Protein AF-A8IPA7-F1 (afdb_monomer_lite)

Structure (mmCIF, N/CA/C/O backbone):
data_AF-A8IPA7-F1
#
_entry.id   AF-A8IPA7-F1
#
loop_
_atom_site.group_PDB
_atom_site.id
_atom_site.type_symbol
_atom_site.label_atom_id
_atom_site.label_alt_id
_atom_site.label_comp_id
_atom_site.label_asym_id
_atom_site.label_entity_id
_atom_site.label_seq_id
_atom_site.pdbx_PDB_ins_code
_atom_site.Cartn_x
_atom_site.Cartn_y
_atom_site.Cartn_z
_atom_site.occupancy
_atom_site.B_iso_or_equiv
_atom_site.auth_seq_id
_atom_site.auth_comp_id
_atom_site.auth_asym_id
_atom_site.auth_atom_id
_atom_site.pdbx_PDB_model_num
ATOM 1 N N . MET A 1 1 ? -7.297 -27.929 3.518 1.00 36.94 1 MET A N 1
ATOM 2 C CA . MET A 1 1 ? -7.203 -26.522 3.976 1.00 36.94 1 MET A CA 1
ATOM 3 C C . MET A 1 1 ? -8.505 -26.166 4.685 1.00 36.94 1 MET A C 1
ATOM 5 O O . MET A 1 1 ? -9.516 -25.984 4.018 1.00 36.94 1 MET A O 1
ATOM 9 N N . ALA A 1 2 ? -8.530 -26.182 6.019 1.00 40.22 2 ALA A N 1
ATOM 10 C CA . ALA A 1 2 ? -9.750 -25.935 6.787 1.00 40.22 2 ALA A CA 1
ATOM 11 C C . ALA A 1 2 ? -10.254 -24.502 6.541 1.00 40.22 2 ALA A C 1
ATOM 13 O O . ALA A 1 2 ? -9.561 -23.532 6.850 1.00 40.22 2 ALA A O 1
ATOM 14 N N . ARG A 1 3 ? -11.460 -24.363 5.973 1.00 50.78 3 ARG A N 1
ATOM 15 C CA . ARG A 1 3 ? -12.168 -23.079 5.912 1.00 50.78 3 ARG A CA 1
ATOM 16 C C . ARG A 1 3 ? -12.430 -22.641 7.354 1.00 50.78 3 ARG A C 1
ATOM 18 O O . ARG A 1 3 ? -13.300 -23.211 8.006 1.00 50.78 3 ARG A O 1
ATOM 25 N N . ARG A 1 4 ? -11.677 -21.663 7.870 1.00 52.53 4 ARG A N 1
ATOM 26 C CA . ARG A 1 4 ? -12.021 -21.006 9.140 1.00 52.53 4 ARG A CA 1
ATOM 27 C C . ARG A 1 4 ? -13.442 -20.456 8.996 1.00 52.53 4 ARG A C 1
ATOM 29 O O . ARG A 1 4 ? -13.690 -19.585 8.166 1.00 52.53 4 ARG A O 1
ATOM 36 N N . LYS A 1 5 ? -14.379 -21.039 9.746 1.00 59.28 5 LYS A N 1
ATOM 37 C CA . LYS A 1 5 ? -15.780 -20.619 9.815 1.00 59.28 5 LYS A CA 1
ATOM 38 C C . LYS A 1 5 ? -15.781 -19.191 10.364 1.00 59.28 5 LYS A C 1
ATOM 40 O O . LYS A 1 5 ? -15.240 -18.971 11.443 1.00 59.28 5 LYS A O 1
ATOM 45 N N . ALA A 1 6 ? -16.288 -18.230 9.592 1.00 59.75 6 ALA A N 1
ATOM 46 C CA . ALA A 1 6 ? -16.336 -16.835 10.020 1.00 59.75 6 ALA A CA 1
ATOM 47 C C . ALA A 1 6 ? -17.101 -16.737 11.356 1.00 59.75 6 ALA A C 1
ATOM 49 O O . ALA A 1 6 ? -18.140 -17.401 11.482 1.00 59.75 6 ALA A O 1
ATOM 50 N N . PRO A 1 7 ? -16.622 -15.963 12.345 1.00 59.12 7 PRO A N 1
ATOM 51 C CA . PRO A 1 7 ? -17.361 -15.775 13.584 1.00 59.12 7 PRO A CA 1
ATOM 52 C C . PRO A 1 7 ? -18.676 -15.077 13.236 1.00 59.12 7 PRO A C 1
ATOM 54 O O . PRO A 1 7 ? -18.685 -14.022 12.606 1.00 59.12 7 PRO A O 1
ATOM 57 N N . ARG A 1 8 ? -19.796 -15.733 13.549 1.00 70.12 8 ARG A N 1
ATOM 58 C CA . ARG A 1 8 ? -21.140 -15.262 13.186 1.00 70.12 8 ARG A CA 1
ATOM 59 C C . ARG A 1 8 ? -21.722 -14.270 14.197 1.00 70.12 8 ARG A C 1
ATOM 61 O O . ARG A 1 8 ? -22.707 -13.626 13.855 1.00 70.12 8 ARG A O 1
ATOM 68 N N . SER A 1 9 ? -21.151 -14.147 15.400 1.00 82.19 9 SER A N 1
ATOM 69 C CA . SER A 1 9 ? -21.599 -13.193 16.423 1.00 82.19 9 SER A CA 1
ATOM 70 C C . SER A 1 9 ? -20.632 -12.007 16.566 1.00 82.19 9 SER A C 1
ATOM 72 O O . SER A 1 9 ? -19.417 -12.201 16.446 1.00 82.19 9 SER A O 1
ATOM 74 N N . PRO A 1 10 ? -21.147 -10.792 16.845 1.00 86.19 10 PRO A N 1
ATOM 75 C CA . PRO A 1 10 ? -20.325 -9.622 17.160 1.00 86.19 10 PRO A CA 1
ATOM 76 C C . PRO A 1 10 ? -19.341 -9.869 18.309 1.00 86.19 10 PRO A C 1
ATOM 78 O O . PRO A 1 10 ? -18.182 -9.484 18.199 1.00 86.19 10 PRO A O 1
ATOM 81 N N . ASP A 1 11 ? -19.766 -10.587 19.352 1.00 85.62 11 ASP A N 1
ATOM 82 C CA . ASP A 1 11 ? -18.922 -10.879 20.518 1.00 85.62 11 ASP A CA 1
ATOM 83 C C . ASP A 1 11 ? -17.737 -11.781 20.157 1.00 85.62 11 ASP A C 1
ATOM 85 O O . ASP A 1 11 ? -16.606 -11.493 20.523 1.00 85.62 11 ASP A O 1
ATOM 89 N N . ALA A 1 12 ? -17.948 -12.804 19.321 1.00 87.50 12 ALA A N 1
ATOM 90 C CA . ALA A 1 12 ? -16.854 -13.665 18.873 1.00 87.50 12 ALA A CA 1
ATOM 91 C C . ALA A 1 12 ? -15.863 -12.927 17.953 1.00 87.50 12 ALA A C 1
ATOM 93 O O . ALA A 1 12 ? -14.681 -13.269 17.912 1.00 87.50 12 ALA A O 1
ATOM 94 N N . LEU A 1 13 ? -16.329 -11.923 17.199 1.00 86.19 13 LEU A N 1
ATOM 95 C CA . LEU A 1 13 ? -15.449 -11.032 16.435 1.00 86.19 13 LEU A CA 1
ATOM 96 C C . LEU A 1 13 ? -14.648 -10.117 17.364 1.00 86.19 13 LEU A C 1
ATOM 98 O O . LEU A 1 13 ? -13.464 -9.901 17.112 1.00 86.19 13 LEU A O 1
ATOM 102 N N . LEU A 1 14 ? -15.275 -9.602 18.424 1.00 84.00 14 LEU A N 1
ATOM 103 C CA . LEU A 1 14 ? -14.618 -8.772 19.428 1.00 84.00 14 LEU A CA 1
ATOM 104 C C . LEU A 1 14 ? -13.544 -9.570 20.177 1.00 84.00 14 LEU A C 1
ATOM 106 O O . LEU A 1 14 ? -12.403 -9.119 20.244 1.00 84.00 14 LEU A O 1
ATOM 110 N N . ASP A 1 15 ? -13.858 -10.789 20.616 1.00 86.75 15 ASP A N 1
ATOM 111 C CA . ASP A 1 15 ? -12.904 -11.710 21.242 1.00 86.75 15 ASP A CA 1
ATOM 112 C C . ASP A 1 15 ? -11.741 -12.040 20.303 1.00 86.75 15 ASP A C 1
ATOM 114 O O . ASP A 1 15 ? -10.582 -12.071 20.714 1.00 86.75 15 ASP A O 1
ATOM 118 N N . GLN A 1 16 ? -12.021 -12.239 19.010 1.00 85.88 16 GLN A N 1
ATOM 119 C CA . GLN A 1 16 ? -10.980 -12.487 18.016 1.00 85.88 16 GLN A CA 1
ATOM 120 C C . GLN A 1 16 ? -10.091 -11.257 17.774 1.00 85.88 16 GLN A C 1
ATOM 122 O O . GLN A 1 16 ? -8.892 -11.414 17.545 1.00 85.88 16 GLN A O 1
ATOM 127 N N . LEU A 1 17 ? -10.655 -10.048 17.790 1.00 83.62 17 LEU A N 1
ATOM 128 C CA . LEU A 1 17 ? -9.899 -8.802 17.625 1.00 83.62 17 LEU A CA 1
ATOM 129 C C . LEU A 1 17 ? -9.046 -8.480 18.856 1.00 83.62 17 LEU A C 1
ATOM 131 O O . LEU A 1 17 ? -7.945 -7.955 18.707 1.00 83.62 17 LEU A O 1
ATOM 135 N N . LEU A 1 18 ? -9.544 -8.813 20.046 1.00 84.31 18 LEU A N 1
ATOM 136 C CA . LEU A 1 18 ? -8.849 -8.636 21.319 1.00 84.31 18 LEU A CA 1
ATOM 137 C C . LEU A 1 18 ? -7.888 -9.789 21.639 1.00 84.31 18 LEU A C 1
ATOM 139 O O . LEU A 1 18 ? -7.101 -9.679 22.577 1.00 84.31 18 LEU A O 1
ATOM 143 N N . ALA A 1 19 ? -7.897 -10.880 20.866 1.00 82.88 19 ALA A N 1
ATOM 144 C CA . ALA A 1 19 ? -6.987 -12.006 21.051 1.00 82.88 19 ALA A CA 1
ATOM 145 C C . ALA A 1 19 ? -5.521 -11.566 20.861 1.00 82.88 19 ALA A C 1
ATOM 147 O O . ALA A 1 19 ? -4.998 -11.534 19.747 1.00 82.88 19 ALA A O 1
ATOM 148 N N . GLY A 1 20 ? -4.857 -11.237 21.971 1.00 75.69 20 GLY A N 1
ATOM 149 C CA . GLY A 1 20 ? -3.475 -10.750 22.010 1.00 75.69 20 GLY A CA 1
ATOM 150 C C . GLY A 1 20 ? -3.315 -9.249 22.285 1.00 75.69 20 GLY A C 1
ATOM 151 O O . GLY A 1 20 ? -2.181 -8.778 22.301 1.00 75.69 20 GLY A O 1
ATOM 152 N N . ALA A 1 21 ? -4.402 -8.511 22.527 1.00 80.62 21 ALA A N 1
ATOM 153 C CA . ALA A 1 21 ? -4.379 -7.109 22.947 1.00 80.62 21 ALA A CA 1
ATOM 154 C C . ALA A 1 21 ? -5.089 -6.940 24.302 1.00 80.62 21 ALA A C 1
ATOM 156 O O . ALA A 1 21 ? -6.103 -7.586 24.554 1.00 80.62 21 ALA A O 1
ATOM 157 N N . ASP A 1 22 ? -4.578 -6.067 25.176 1.00 83.19 22 ASP A N 1
ATOM 158 C CA . ASP A 1 22 ? -5.293 -5.693 26.402 1.00 83.19 22 ASP A CA 1
ATOM 159 C C . ASP A 1 22 ? -6.498 -4.806 26.025 1.00 83.19 22 ASP A C 1
ATOM 161 O O . ASP A 1 22 ? -6.305 -3.742 25.426 1.00 83.19 22 ASP A O 1
ATOM 165 N N . PRO A 1 23 ? -7.743 -5.195 26.362 1.00 83.25 23 PRO A N 1
ATOM 166 C CA . PRO A 1 23 ? -8.927 -4.401 26.046 1.00 83.25 23 PRO A CA 1
ATOM 167 C C . PRO A 1 23 ? -8.866 -2.977 26.602 1.00 83.25 23 PRO A C 1
ATOM 169 O O . PRO A 1 23 ? -9.414 -2.058 25.994 1.00 83.25 23 PRO A O 1
ATOM 172 N N . LYS A 1 24 ? -8.184 -2.776 27.737 1.00 85.94 24 LYS A N 1
ATOM 173 C CA . LYS A 1 24 ? -8.076 -1.461 28.381 1.00 85.94 24 LYS A CA 1
ATOM 174 C C . LYS A 1 24 ? -7.231 -0.481 27.575 1.00 85.94 24 LYS A C 1
ATOM 176 O O . LYS A 1 24 ? -7.493 0.712 27.639 1.00 85.94 24 LYS A O 1
ATOM 181 N N . THR A 1 25 ? -6.272 -0.982 26.797 1.00 86.62 25 THR A N 1
ATOM 182 C CA . THR A 1 25 ? -5.360 -0.162 25.988 1.00 86.62 25 THR A CA 1
ATOM 183 C C . THR A 1 25 ? -5.768 -0.099 24.516 1.00 86.62 25 THR A C 1
ATOM 185 O O . THR A 1 25 ? -5.112 0.549 23.701 1.00 86.62 25 THR A O 1
ATOM 188 N N . ALA A 1 26 ? -6.883 -0.735 24.138 1.00 84.69 26 ALA A N 1
ATOM 189 C CA . ALA A 1 26 ? -7.331 -0.823 22.748 1.00 84.69 26 ALA A CA 1
ATOM 190 C C . ALA A 1 26 ? -7.549 0.551 22.081 1.00 84.69 26 ALA A C 1
ATOM 192 O O . ALA A 1 26 ? -7.369 0.681 20.865 1.00 84.69 26 ALA A O 1
ATOM 193 N N . PHE A 1 27 ? -7.915 1.560 22.878 1.00 88.25 27 PHE A N 1
ATOM 194 C CA . PHE A 1 27 ? -8.166 2.939 22.448 1.00 88.25 27 PHE A CA 1
ATOM 195 C C . PHE A 1 27 ? -7.015 3.905 22.751 1.00 88.25 27 PHE A C 1
ATOM 197 O O . PHE A 1 27 ? -7.113 5.081 22.393 1.00 88.25 27 PHE A O 1
ATOM 204 N N . ASP A 1 28 ? -5.938 3.430 23.378 1.00 90.62 28 ASP A N 1
ATOM 205 C CA . ASP A 1 28 ? -4.768 4.255 23.653 1.00 90.62 28 ASP A CA 1
ATOM 206 C C . ASP A 1 28 ? -4.043 4.632 22.356 1.00 90.62 28 ASP A C 1
ATOM 208 O O . ASP A 1 28 ? -4.236 4.041 21.288 1.00 90.62 28 ASP A O 1
ATOM 212 N N . THR A 1 29 ? -3.158 5.623 22.453 1.00 84.56 29 THR A N 1
ATOM 213 C CA . THR A 1 29 ? -2.305 6.022 21.326 1.00 84.56 29 THR A CA 1
ATOM 214 C C . THR A 1 29 ? -1.403 4.855 20.922 1.00 84.56 29 THR A C 1
ATOM 216 O O . THR A 1 29 ? -0.674 4.328 21.759 1.00 84.56 29 THR A O 1
ATOM 219 N N . ASN A 1 30 ? -1.408 4.482 19.636 1.00 83.69 30 ASN A N 1
ATOM 220 C CA . ASN A 1 30 ? -0.766 3.256 19.130 1.00 83.69 30 ASN A CA 1
ATOM 221 C C . ASN A 1 30 ? -1.332 1.948 19.714 1.00 83.69 30 ASN A C 1
ATOM 223 O O . ASN A 1 30 ? -0.669 0.915 19.644 1.00 83.69 30 ASN A O 1
ATOM 227 N N . GLY A 1 31 ? -2.547 1.983 20.259 1.00 87.38 31 GLY A N 1
ATOM 228 C CA . GLY A 1 31 ? -3.298 0.793 20.634 1.00 87.38 31 GLY A CA 1
ATOM 229 C C . GLY A 1 31 ? -3.896 0.064 19.426 1.00 87.38 31 GLY A C 1
ATOM 230 O O . GLY A 1 31 ? -3.684 0.425 18.260 1.00 87.38 31 GLY A O 1
ATOM 231 N N . LEU A 1 32 ? -4.710 -0.954 19.713 1.00 88.69 32 LEU A N 1
ATOM 232 C CA . LEU A 1 32 ? -5.340 -1.824 18.713 1.00 88.69 32 LEU A CA 1
ATOM 233 C C . LEU A 1 32 ? -6.077 -1.041 17.617 1.00 88.69 32 LEU A C 1
ATOM 235 O O . LEU A 1 32 ? -5.951 -1.357 16.433 1.00 88.69 32 LEU A O 1
ATOM 239 N N . LEU A 1 33 ? -6.840 -0.009 17.986 1.00 86.38 33 LEU A N 1
ATOM 240 C CA . LEU A 1 33 ? -7.626 0.759 17.024 1.00 86.38 33 LEU A CA 1
ATOM 241 C C . LEU A 1 33 ? -6.739 1.486 16.000 1.00 86.38 33 LEU A C 1
ATOM 243 O O . LEU A 1 33 ? -7.083 1.552 14.817 1.00 86.38 33 LEU A O 1
ATOM 247 N N . ASP A 1 34 ? -5.598 2.019 16.427 1.00 87.25 34 ASP A N 1
ATOM 248 C CA . ASP A 1 34 ? -4.665 2.692 15.524 1.00 87.25 34 ASP A CA 1
ATOM 249 C C . ASP A 1 34 ? -3.981 1.706 14.580 1.00 87.25 34 ASP A C 1
ATOM 251 O O . ASP A 1 34 ? -3.826 1.995 13.390 1.00 87.25 34 ASP A O 1
ATOM 255 N N . ASP A 1 35 ? -3.648 0.513 15.062 1.00 87.12 35 ASP A N 1
ATOM 256 C CA . ASP A 1 35 ? -3.082 -0.539 14.224 1.00 87.12 35 ASP A CA 1
ATOM 257 C C . ASP A 1 35 ? -4.090 -1.079 13.207 1.00 87.12 35 ASP A C 1
ATOM 259 O O . ASP A 1 35 ? -3.739 -1.282 12.040 1.00 87.12 35 ASP A O 1
ATOM 263 N N . LEU A 1 36 ? -5.366 -1.204 13.584 1.00 88.88 36 LEU A N 1
ATOM 264 C CA . LEU A 1 36 ? -6.442 -1.547 12.653 1.00 88.88 36 LEU A CA 1
ATOM 265 C C . LEU A 1 36 ? -6.637 -0.466 11.581 1.00 88.88 36 LEU A C 1
ATOM 267 O O . LEU A 1 36 ? -6.755 -0.802 10.399 1.00 88.88 36 LEU A O 1
ATOM 271 N N . LYS A 1 37 ? -6.595 0.825 11.944 1.00 85.31 37 LYS A N 1
ATOM 272 C CA . LYS A 1 37 ? -6.632 1.932 10.966 1.00 85.31 37 LYS A CA 1
ATOM 273 C C . LYS A 1 37 ? -5.455 1.849 9.992 1.00 85.31 37 LYS A C 1
ATOM 275 O O . LYS A 1 37 ? -5.661 1.926 8.779 1.00 85.31 37 LYS A O 1
ATOM 280 N N . LYS A 1 38 ? -4.230 1.650 10.496 1.00 87.00 38 LYS A N 1
ATOM 281 C CA . LYS A 1 38 ? -3.017 1.495 9.669 1.00 87.00 38 LYS A CA 1
ATOM 282 C C . LYS A 1 38 ? -3.134 0.287 8.735 1.00 87.00 38 LYS A C 1
ATOM 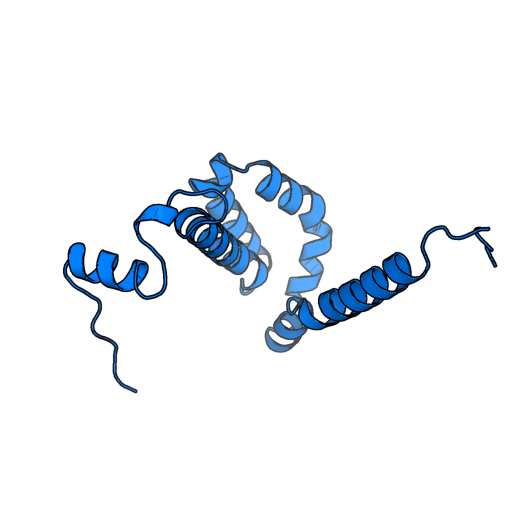284 O O . LYS A 1 38 ? -2.812 0.388 7.550 1.00 87.00 38 LYS A O 1
ATOM 289 N N . ALA A 1 39 ? -3.616 -0.849 9.239 1.00 88.62 39 ALA A N 1
ATOM 290 C CA . ALA A 1 39 ? -3.804 -2.066 8.456 1.00 88.62 39 ALA A CA 1
ATOM 291 C C . ALA A 1 39 ? -4.856 -1.882 7.352 1.00 88.62 39 ALA A C 1
ATOM 293 O O . ALA A 1 39 ? -4.628 -2.305 6.213 1.00 88.62 39 ALA A O 1
ATOM 294 N N . LEU A 1 40 ? -5.970 -1.212 7.663 1.00 87.31 40 LEU A N 1
ATOM 295 C CA . LEU A 1 40 ? -7.018 -0.885 6.700 1.00 87.31 40 LEU A CA 1
ATOM 296 C C . LEU A 1 40 ? -6.496 0.052 5.605 1.00 87.31 40 LEU A C 1
ATOM 298 O O . LEU A 1 40 ? -6.652 -0.254 4.424 1.00 87.31 40 LEU A O 1
ATOM 302 N N . ALA A 1 41 ? -5.795 1.126 5.979 1.00 86.75 41 ALA A N 1
ATOM 303 C CA . ALA A 1 41 ? -5.177 2.048 5.028 1.00 86.75 41 ALA A CA 1
ATOM 304 C C . ALA A 1 41 ? -4.166 1.333 4.119 1.00 86.75 41 ALA A C 1
ATOM 306 O O . ALA A 1 41 ? -4.227 1.452 2.896 1.00 86.75 41 ALA A O 1
ATOM 307 N N . LYS A 1 42 ? -3.291 0.492 4.690 1.00 88.19 42 LYS A N 1
ATOM 308 C CA . LYS A 1 42 ? -2.344 -0.327 3.918 1.00 88.19 42 LYS A CA 1
ATOM 309 C C . LYS A 1 42 ? -3.060 -1.261 2.943 1.00 88.19 42 LYS A C 1
ATOM 311 O O . LYS A 1 42 ? -2.561 -1.491 1.844 1.00 88.19 42 LYS A O 1
ATOM 316 N N . ARG A 1 43 ? -4.202 -1.832 3.335 1.00 88.19 43 ARG A N 1
ATOM 317 C CA . ARG A 1 43 ? -5.008 -2.700 2.467 1.00 88.19 43 ARG A CA 1
ATOM 318 C C . ARG A 1 43 ? -5.671 -1.922 1.331 1.00 88.19 43 ARG A C 1
ATOM 320 O O . ARG A 1 43 ? -5.683 -2.435 0.218 1.00 88.19 43 ARG A O 1
ATOM 327 N N . ALA A 1 44 ? -6.175 -0.721 1.590 1.00 88.00 44 ALA A N 1
ATOM 328 C CA . ALA A 1 44 ? -6.767 0.121 0.556 1.00 88.00 44 ALA A CA 1
ATOM 329 C C . ALA A 1 44 ? -5.711 0.558 -0.475 1.00 88.00 44 ALA A C 1
ATOM 331 O O . ALA A 1 44 ? -5.879 0.329 -1.668 1.00 88.00 44 ALA A O 1
ATOM 332 N N . LEU A 1 45 ? -4.552 1.040 -0.010 1.00 89.62 45 LEU A N 1
ATOM 333 C CA . LEU A 1 45 ? -3.444 1.446 -0.884 1.00 89.62 45 LEU A CA 1
ATOM 334 C C . LEU A 1 45 ? -2.852 0.279 -1.686 1.00 89.62 45 LEU A C 1
ATOM 336 O O . LEU A 1 45 ? -2.435 0.465 -2.826 1.00 89.62 45 LEU A O 1
ATOM 340 N N . LYS A 1 46 ? -2.865 -0.943 -1.130 1.00 90.50 46 LYS A N 1
ATOM 341 C CA . LYS A 1 46 ? -2.531 -2.174 -1.871 1.00 90.50 46 LYS A CA 1
ATOM 342 C C . LYS A 1 46 ? -3.381 -2.365 -3.120 1.00 90.50 46 LYS A C 1
ATOM 344 O O . LYS A 1 46 ? -2.878 -2.961 -4.064 1.00 90.50 46 LYS A O 1
ATOM 349 N N . GLY A 1 47 ? -4.635 -1.913 -3.116 1.00 89.88 47 GLY A N 1
ATOM 350 C CA . GLY A 1 47 ? -5.526 -2.017 -4.270 1.00 89.88 47 GLY A CA 1
ATOM 351 C C . GLY A 1 47 ? -5.002 -1.255 -5.486 1.00 89.88 47 GLY A C 1
ATOM 352 O O . GLY A 1 47 ? -5.132 -1.750 -6.597 1.00 89.88 47 GLY A O 1
ATOM 353 N N . ILE A 1 48 ? -4.328 -0.125 -5.257 1.00 91.50 48 ILE A N 1
ATOM 354 C CA . ILE A 1 48 ? -3.762 0.725 -6.308 1.00 91.50 48 ILE A CA 1
ATOM 355 C C . ILE A 1 48 ? -2.606 -0.018 -6.989 1.00 91.50 48 ILE A C 1
ATOM 357 O O . ILE A 1 48 ? -2.739 -0.485 -8.111 1.00 91.50 48 ILE A O 1
ATOM 361 N N . TYR A 1 49 ? -1.500 -0.262 -6.283 1.00 87.56 49 TYR A N 1
ATOM 362 C CA . TYR A 1 49 ? -0.296 -0.848 -6.895 1.00 87.56 49 TYR A CA 1
ATOM 363 C C . TYR A 1 49 ? -0.377 -2.359 -7.182 1.00 87.56 49 TYR A C 1
ATOM 365 O O . TYR A 1 49 ? 0.563 -2.942 -7.721 1.00 87.56 49 TYR A O 1
ATOM 373 N N . ARG A 1 50 ? -1.456 -3.046 -6.794 1.00 91.00 50 ARG A N 1
ATOM 374 C CA . ARG A 1 50 ? -1.716 -4.431 -7.232 1.00 91.00 50 ARG A CA 1
ATOM 375 C C . ARG A 1 50 ? -2.707 -4.514 -8.384 1.00 91.00 50 ARG A C 1
ATOM 377 O O . ARG A 1 50 ? -2.983 -5.630 -8.824 1.00 91.00 50 ARG A O 1
ATOM 384 N N . ALA A 1 51 ? -3.228 -3.384 -8.856 1.00 93.06 51 ALA A N 1
ATOM 385 C CA . ALA A 1 51 ? -4.092 -3.358 -10.019 1.00 93.06 51 ALA A CA 1
ATOM 386 C C . ALA A 1 51 ? -3.396 -3.987 -11.235 1.00 93.06 51 ALA A C 1
ATO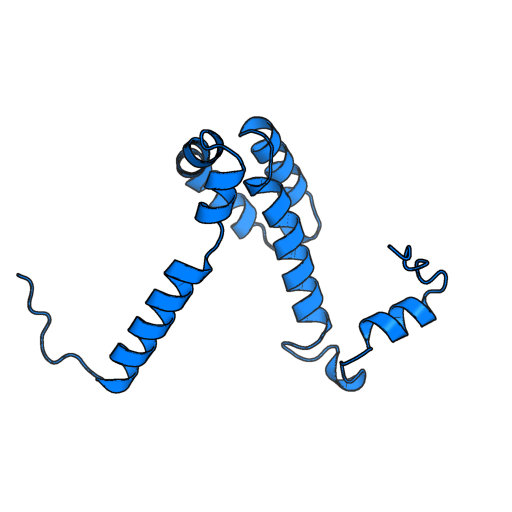M 388 O O . ALA A 1 51 ? -2.165 -4.033 -11.332 1.00 93.06 51 ALA A O 1
ATOM 389 N N . VAL A 1 52 ? -4.205 -4.539 -12.139 1.00 92.75 52 VAL A N 1
ATOM 390 C CA . VAL A 1 52 ? -3.708 -5.267 -13.313 1.00 92.75 52 VAL A CA 1
ATOM 391 C C . VAL A 1 52 ? -2.922 -4.317 -14.219 1.00 92.75 52 VAL A C 1
ATOM 393 O O . VAL A 1 52 ? -1.784 -4.630 -14.580 1.00 92.75 52 VAL A O 1
ATOM 396 N N . ASP A 1 53 ? -3.472 -3.130 -14.456 1.00 93.50 53 ASP A N 1
ATOM 397 C CA . ASP A 1 53 ? -2.917 -2.063 -15.280 1.00 93.50 53 ASP A CA 1
ATOM 398 C C . ASP A 1 53 ? -3.127 -0.679 -14.633 1.00 93.50 53 ASP A C 1
ATOM 400 O O . ASP A 1 53 ? -3.700 -0.548 -13.545 1.00 93.50 53 ASP A O 1
ATOM 404 N N . ALA A 1 54 ? -2.632 0.360 -15.310 1.00 93.06 54 ALA A N 1
ATOM 405 C CA . ALA A 1 54 ? -2.725 1.737 -14.845 1.00 93.06 54 ALA A CA 1
ATOM 406 C C . ALA A 1 54 ? -4.171 2.247 -14.762 1.00 93.06 54 ALA A C 1
ATOM 408 O O . ALA A 1 54 ? -4.497 2.959 -13.817 1.00 93.06 54 ALA A O 1
ATOM 409 N N . ALA A 1 55 ? -5.045 1.858 -15.694 1.00 94.38 55 ALA A N 1
ATOM 410 C CA . ALA A 1 55 ? -6.440 2.297 -15.700 1.00 94.38 55 ALA A CA 1
ATOM 411 C C . ALA A 1 55 ? -7.197 1.744 -14.482 1.00 94.38 55 ALA A C 1
ATOM 413 O O . ALA A 1 55 ? -7.864 2.484 -13.759 1.00 94.38 55 ALA A O 1
ATOM 414 N N . ALA A 1 56 ? -7.020 0.455 -14.184 1.00 94.56 56 ALA A N 1
ATOM 415 C CA . ALA A 1 56 ? -7.548 -0.169 -12.978 1.00 94.56 56 ALA A CA 1
ATOM 416 C C . ALA A 1 56 ? -6.941 0.445 -11.705 1.00 94.56 56 ALA A C 1
ATOM 418 O O . ALA A 1 56 ? -7.642 0.615 -10.706 1.00 94.56 56 ALA A O 1
ATOM 419 N N . GLY A 1 57 ? -5.656 0.810 -11.738 1.00 94.19 57 GLY A N 1
ATOM 420 C CA . GLY A 1 57 ? -4.991 1.517 -10.644 1.00 94.19 57 GLY A CA 1
ATOM 421 C C . GLY A 1 57 ? -5.587 2.901 -10.383 1.00 94.19 57 GLY A C 1
ATOM 422 O O . GLY A 1 57 ? -5.751 3.290 -9.228 1.00 94.19 57 GLY A O 1
ATOM 423 N N . GLU A 1 58 ? -5.951 3.625 -11.439 1.00 94.44 58 GLU A N 1
ATOM 424 C CA . GLU A 1 58 ? -6.569 4.948 -11.350 1.00 94.44 58 GLU A CA 1
ATOM 425 C C . GLU A 1 58 ? -7.996 4.879 -10.796 1.00 94.44 58 GLU A C 1
ATOM 427 O O . GLU A 1 58 ? -8.357 5.666 -9.920 1.00 94.44 58 GLU A O 1
ATOM 432 N N . ILE A 1 59 ? -8.776 3.877 -11.217 1.00 95.50 59 ILE A N 1
ATOM 433 C CA . ILE A 1 59 ? -10.095 3.582 -10.635 1.00 95.50 59 ILE A CA 1
ATOM 434 C C . ILE A 1 59 ? -9.955 3.255 -9.143 1.00 95.50 59 ILE A C 1
ATOM 436 O O . ILE A 1 59 ? -10.703 3.774 -8.315 1.00 95.50 59 ILE A O 1
ATOM 440 N N . ALA A 1 60 ? -8.972 2.427 -8.776 1.00 94.38 60 ALA A N 1
ATOM 441 C CA . ALA A 1 60 ? -8.709 2.088 -7.380 1.00 94.38 60 ALA A CA 1
ATOM 442 C C . ALA A 1 60 ? -8.279 3.311 -6.548 1.00 94.38 60 ALA A C 1
ATOM 444 O O . ALA A 1 60 ? -8.639 3.403 -5.373 1.00 94.38 60 ALA A O 1
ATOM 445 N N . LEU A 1 61 ? -7.536 4.252 -7.142 1.00 94.56 61 LEU A N 1
ATOM 446 C CA . LEU A 1 61 ? -7.177 5.515 -6.499 1.00 94.56 61 LEU A CA 1
ATOM 447 C C . LEU A 1 61 ? -8.411 6.403 -6.281 1.00 94.56 61 LEU A C 1
ATOM 449 O O . LEU A 1 61 ? -8.579 6.912 -5.177 1.00 94.56 61 LEU A O 1
ATOM 453 N N . GLY A 1 62 ? -9.303 6.520 -7.269 1.00 94.69 62 GLY A N 1
ATOM 454 C CA . GLY A 1 62 ? -10.574 7.240 -7.112 1.00 94.69 62 GLY A CA 1
ATOM 455 C C . GLY A 1 62 ? -11.454 6.640 -6.011 1.00 94.69 62 GLY A C 1
ATOM 456 O O . GLY A 1 62 ? -11.885 7.340 -5.099 1.00 94.69 62 GLY A O 1
ATOM 457 N N . ALA A 1 63 ? -11.609 5.313 -6.001 1.00 93.69 63 ALA A N 1
ATOM 458 C CA . ALA A 1 63 ? -12.347 4.615 -4.947 1.00 93.69 63 ALA A CA 1
ATOM 459 C C . ALA A 1 63 ? -11.716 4.806 -3.552 1.00 93.69 63 ALA A C 1
ATOM 461 O O . ALA A 1 63 ? -12.418 4.854 -2.540 1.00 93.69 63 ALA A O 1
ATOM 462 N N . PHE A 1 64 ? -10.384 4.918 -3.471 1.00 94.00 64 PHE A N 1
ATOM 463 C CA . PHE A 1 64 ? -9.707 5.264 -2.223 1.00 94.00 64 PHE A CA 1
ATOM 464 C C . PHE A 1 64 ? -10.030 6.696 -1.782 1.00 94.00 64 PHE A C 1
ATOM 466 O O . PHE A 1 64 ? -10.322 6.892 -0.602 1.00 94.00 64 PHE A O 1
ATOM 473 N N . GLU A 1 65 ? -10.002 7.666 -2.697 1.00 94.38 65 GLU A N 1
ATOM 474 C CA . GLU A 1 65 ? -10.304 9.080 -2.427 1.00 94.38 65 GLU A CA 1
ATOM 475 C C . GLU A 1 65 ? -11.735 9.277 -1.898 1.00 94.38 65 GLU A C 1
ATOM 477 O O . GLU A 1 65 ? -11.934 10.040 -0.954 1.00 94.38 65 GLU A O 1
ATOM 482 N N . GLU A 1 66 ? -12.702 8.526 -2.427 1.00 93.88 66 GLU A N 1
ATOM 483 C CA . GLU A 1 66 ? -14.107 8.544 -1.986 1.00 93.88 66 GLU A CA 1
ATOM 484 C C . GLU A 1 66 ? -14.350 7.806 -0.661 1.00 93.88 66 GLU A C 1
ATOM 486 O O . GLU A 1 66 ? -15.359 8.017 0.015 1.00 93.88 66 GLU A O 1
ATOM 491 N N . SER A 1 67 ? -13.434 6.922 -0.263 1.00 90.56 67 SER A N 1
ATOM 492 C CA . SER A 1 67 ? -13.576 6.172 0.982 1.00 90.56 67 SER A CA 1
ATOM 493 C C . SER A 1 67 ? -13.473 7.083 2.210 1.00 90.56 67 SER A C 1
ATOM 495 O O . SER A 1 67 ? -12.813 8.122 2.193 1.00 90.56 67 SER A O 1
ATOM 497 N N . LEU A 1 68 ? -14.017 6.635 3.348 1.00 87.56 68 LEU A N 1
ATOM 498 C CA . LEU A 1 68 ? -13.877 7.341 4.632 1.00 87.56 68 LEU A CA 1
ATOM 499 C C . LEU A 1 68 ? -12.410 7.647 4.994 1.00 87.56 68 LEU A C 1
ATOM 501 O O . LEU A 1 68 ? -12.131 8.629 5.678 1.00 87.56 68 LEU A O 1
ATOM 505 N N . LEU A 1 69 ? -11.465 6.814 4.541 1.00 87.69 69 LEU A N 1
ATOM 506 C CA . LEU A 1 69 ? -10.035 7.053 4.730 1.00 87.69 69 LEU A CA 1
ATOM 507 C C . LEU A 1 69 ? -9.493 8.133 3.791 1.00 87.69 69 LEU A C 1
ATOM 509 O O . LEU A 1 69 ? -8.687 8.944 4.239 1.00 87.69 69 LEU A O 1
ATOM 513 N N . GLY A 1 70 ? -9.927 8.157 2.531 1.00 88.69 70 GLY A N 1
ATOM 514 C CA . GLY A 1 70 ? -9.548 9.189 1.565 1.00 88.69 70 GLY A CA 1
ATOM 515 C C . GLY A 1 70 ? -10.042 10.567 1.988 1.00 88.69 70 GLY A C 1
ATOM 516 O O . GLY A 1 70 ? -9.263 11.516 2.021 1.00 88.69 70 GLY A O 1
ATOM 517 N N . LEU A 1 71 ? -11.291 10.642 2.452 1.00 91.62 71 LEU A N 1
ATOM 518 C CA . LEU A 1 71 ? -11.881 11.869 2.990 1.00 91.62 71 LEU A CA 1
ATOM 519 C C . LEU A 1 71 ? -11.176 12.351 4.264 1.00 91.62 71 LEU A C 1
ATOM 521 O O . LEU A 1 71 ? -10.984 13.549 4.456 1.00 91.62 71 LEU A O 1
ATOM 525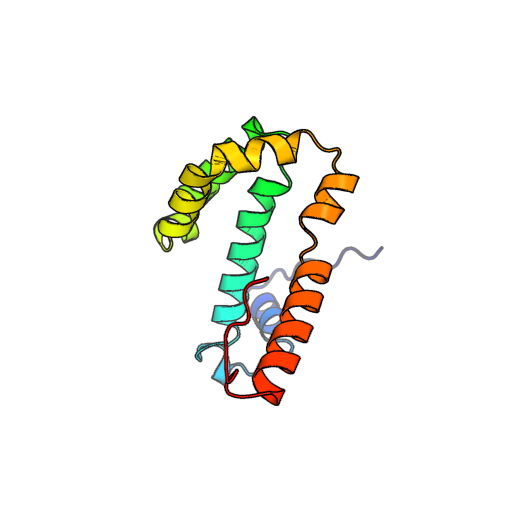 N N . ARG A 1 72 ? -10.756 11.425 5.136 1.00 89.06 72 ARG A N 1
ATOM 526 C CA . ARG A 1 72 ? -10.025 11.762 6.368 1.00 89.06 72 ARG A CA 1
ATOM 527 C C . ARG A 1 72 ? -8.571 12.161 6.108 1.00 89.06 72 ARG A C 1
ATOM 529 O O . ARG A 1 72 ? -8.016 12.949 6.870 1.00 89.06 72 ARG A O 1
ATOM 536 N N . TYR A 1 73 ? -7.951 11.616 5.062 1.00 89.62 73 TYR A N 1
ATOM 537 C CA . TYR A 1 73 ? -6.544 11.835 4.719 1.00 89.62 73 TYR A CA 1
ATOM 538 C C . TYR A 1 73 ? -6.373 12.231 3.240 1.00 89.62 73 TYR A C 1
ATOM 540 O O . TYR A 1 73 ? -5.704 11.519 2.481 1.00 89.62 73 TYR A O 1
ATOM 548 N N . PRO A 1 74 ? -6.901 13.397 2.820 1.00 92.19 74 PRO A N 1
ATOM 549 C CA . PRO A 1 74 ? -6.927 13.799 1.410 1.00 92.19 74 PRO A CA 1
ATOM 550 C C . PRO A 1 74 ? -5.526 13.982 0.813 1.00 92.19 74 PRO A C 1
ATOM 552 O O . PRO A 1 74 ? -5.312 13.760 -0.379 1.00 92.19 74 PRO A O 1
ATOM 555 N N . ALA A 1 75 ? -4.536 14.316 1.648 1.00 93.12 75 ALA A N 1
ATOM 556 C CA . ALA A 1 75 ? -3.143 14.467 1.235 1.00 93.12 75 ALA A CA 1
ATOM 557 C C . ALA A 1 75 ? -2.554 13.192 0.604 1.00 93.12 75 ALA A C 1
ATOM 559 O O . ALA A 1 75 ? -1.670 13.293 -0.247 1.00 93.12 75 ALA A O 1
ATOM 560 N N . ILE A 1 76 ? -3.044 12.005 0.991 1.00 90.50 76 ILE A N 1
ATOM 561 C CA . ILE A 1 76 ? -2.583 10.729 0.429 1.00 90.50 76 ILE A CA 1
ATOM 562 C C . ILE A 1 76 ? -2.996 10.634 -1.043 1.00 90.50 76 ILE A C 1
ATOM 564 O O . ILE A 1 76 ? -2.133 10.442 -1.899 1.00 90.50 76 ILE A O 1
ATOM 568 N N . GLY A 1 77 ? -4.285 10.840 -1.340 1.00 92.12 77 GLY A N 1
ATOM 569 C CA . GLY A 1 77 ? -4.803 10.831 -2.712 1.00 92.12 77 GLY A CA 1
ATOM 570 C C . GLY A 1 77 ? -4.116 11.887 -3.575 1.00 92.12 77 GLY A C 1
ATOM 571 O O . GLY A 1 77 ? -3.520 11.567 -4.600 1.00 92.12 77 GLY A O 1
ATOM 572 N N . GLN A 1 78 ? -4.040 13.125 -3.079 1.00 93.81 78 GLN A N 1
ATOM 573 C CA . GLN A 1 78 ? -3.356 14.222 -3.772 1.00 93.81 78 GLN A CA 1
ATOM 574 C C . GLN A 1 78 ? -1.882 13.920 -4.073 1.00 93.81 78 GLN A C 1
ATOM 576 O O . GLN A 1 78 ? -1.387 14.264 -5.145 1.00 93.81 78 GLN A O 1
ATOM 581 N N . SER A 1 79 ? -1.159 13.286 -3.145 1.00 93.38 79 SER A N 1
ATOM 582 C CA . SER A 1 79 ? 0.232 12.896 -3.385 1.00 93.38 79 SER A CA 1
ATOM 583 C C . SER A 1 79 ? 0.343 11.833 -4.473 1.00 93.38 79 SER A C 1
ATOM 585 O O . SER A 1 79 ? 1.223 11.941 -5.324 1.00 93.38 79 SER A O 1
ATOM 587 N N . CYS A 1 80 ? -0.548 10.838 -4.474 1.00 91.44 80 CYS A N 1
ATOM 588 C CA . CYS A 1 80 ? -0.606 9.831 -5.530 1.00 91.44 80 CYS A CA 1
ATOM 589 C C . CYS A 1 80 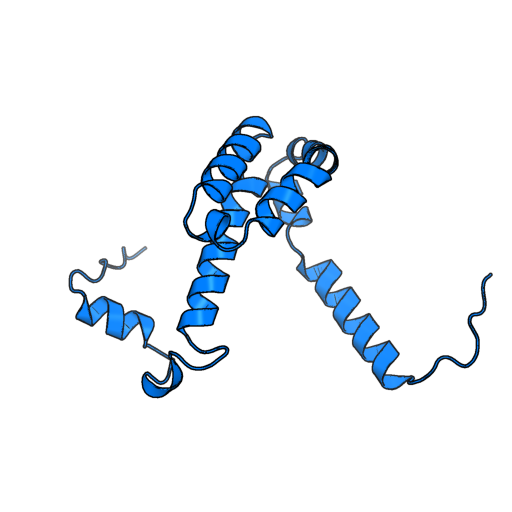? -0.930 10.459 -6.889 1.00 91.44 80 CYS A C 1
ATOM 591 O O . CYS A 1 80 ? -0.282 10.113 -7.870 1.00 91.44 80 CYS A O 1
ATOM 593 N N . ARG A 1 81 ? -1.864 11.419 -6.941 1.00 94.38 81 ARG A N 1
ATOM 594 C CA . ARG A 1 81 ? -2.216 12.156 -8.165 1.00 94.38 81 ARG A CA 1
ATOM 595 C C . ARG A 1 81 ? -1.031 12.947 -8.717 1.00 94.38 81 ARG A C 1
ATOM 597 O O . ARG A 1 81 ? -0.741 12.850 -9.903 1.00 94.38 81 ARG A O 1
ATOM 604 N N . ARG A 1 82 ? -0.304 13.677 -7.861 1.00 95.75 82 ARG A N 1
ATOM 605 C CA . ARG A 1 82 ? 0.892 14.435 -8.275 1.00 95.75 82 ARG A CA 1
ATOM 606 C C . ARG A 1 82 ? 1.988 13.535 -8.842 1.00 95.75 82 ARG A C 1
ATOM 608 O O . ARG A 1 82 ? 2.580 13.874 -9.856 1.00 95.75 82 ARG A O 1
ATOM 615 N N . ALA A 1 83 ? 2.235 12.395 -8.200 1.00 92.38 83 ALA A N 1
ATOM 616 C CA . ALA A 1 83 ? 3.261 11.444 -8.620 1.00 92.38 83 ALA A CA 1
ATOM 617 C C . ALA A 1 83 ? 2.767 10.441 -9.679 1.00 92.38 83 ALA A C 1
ATOM 619 O O . ALA A 1 83 ? 3.510 9.538 -10.051 1.00 92.38 83 ALA A O 1
ATOM 620 N N . TRP A 1 84 ? 1.524 10.550 -10.166 1.00 93.50 84 TRP A N 1
ATOM 621 C CA . TRP A 1 84 ? 0.900 9.491 -10.968 1.00 93.50 84 TRP A CA 1
ATOM 622 C C . TRP A 1 84 ? 1.694 9.163 -12.233 1.00 93.50 84 TRP A C 1
ATOM 624 O O . TRP A 1 84 ? 1.904 7.991 -12.539 1.00 93.50 84 TRP A O 1
ATOM 634 N N . GLY A 1 85 ? 2.226 10.186 -12.910 1.00 92.81 85 GLY A N 1
ATOM 635 C CA . GLY A 1 85 ? 3.083 10.007 -14.085 1.00 92.81 85 GLY A CA 1
ATOM 636 C C . GLY A 1 85 ? 4.343 9.177 -13.808 1.00 92.81 85 GLY A C 1
ATOM 637 O O . GLY A 1 85 ? 4.762 8.402 -14.661 1.00 92.81 85 GLY A O 1
ATOM 638 N N . GLU A 1 86 ? 4.901 9.267 -12.599 1.00 90.25 86 GLU A N 1
ATOM 639 C CA . GLU A 1 86 ? 6.054 8.468 -12.160 1.00 90.25 86 GLU A CA 1
ATOM 640 C C . GLU A 1 86 ? 5.659 7.029 -11.791 1.00 90.25 86 GLU A C 1
ATOM 642 O O . GLU A 1 86 ? 6.485 6.118 -11.832 1.00 90.25 86 GLU A O 1
ATOM 647 N N . VAL A 1 87 ? 4.385 6.806 -11.452 1.00 87.94 87 VAL A N 1
ATOM 648 C CA . VAL A 1 87 ? 3.828 5.487 -11.120 1.00 87.94 87 VAL A CA 1
ATOM 649 C C . VAL A 1 87 ? 3.421 4.716 -12.379 1.00 87.94 87 VAL A C 1
ATOM 651 O O . VAL A 1 87 ? 3.445 3.491 -12.366 1.00 87.94 87 VAL A O 1
ATOM 654 N N . LEU A 1 88 ? 3.097 5.374 -13.495 1.00 90.94 88 LEU A N 1
ATOM 655 C CA . LEU A 1 88 ? 2.685 4.682 -14.727 1.00 90.94 88 LEU A CA 1
ATOM 656 C C . LEU A 1 88 ? 3.676 3.595 -15.202 1.00 90.94 88 LEU A C 1
ATOM 658 O O . LEU A 1 88 ? 3.222 2.473 -15.457 1.00 90.94 88 LEU A O 1
ATOM 662 N N . PRO A 1 89 ? 5.006 3.834 -15.255 1.00 91.50 89 PRO A N 1
ATOM 663 C CA . PRO A 1 89 ? 5.971 2.812 -15.665 1.00 91.50 89 PRO A CA 1
ATOM 664 C C . PRO A 1 89 ? 5.961 1.566 -14.774 1.00 91.50 89 PRO A C 1
ATOM 666 O O . PRO A 1 89 ? 6.290 0.479 -15.243 1.00 91.50 89 PRO A O 1
ATOM 669 N N . PHE A 1 90 ? 5.547 1.684 -13.506 1.00 90.62 90 PHE A N 1
ATOM 670 C CA . PHE A 1 90 ? 5.447 0.534 -12.609 1.00 90.62 90 PHE A CA 1
ATOM 671 C C . PHE A 1 90 ? 4.476 -0.526 -13.152 1.00 90.62 90 PHE A C 1
ATOM 673 O O . PHE A 1 90 ? 4.750 -1.719 -13.018 1.00 90.62 90 PHE A O 1
ATOM 680 N N . TYR A 1 91 ? 3.387 -0.128 -13.820 1.00 91.94 91 TYR A N 1
ATOM 681 C CA . TYR A 1 91 ? 2.419 -1.078 -14.379 1.00 91.94 91 TYR A CA 1
ATOM 682 C C . TYR A 1 91 ? 2.919 -1.810 -15.626 1.00 91.94 91 TYR A C 1
ATOM 684 O O . TYR A 1 91 ? 2.396 -2.884 -15.914 1.00 91.94 91 TYR A O 1
ATOM 692 N N . ALA A 1 92 ? 3.941 -1.289 -16.314 1.00 92.56 92 ALA A N 1
ATOM 693 C CA . ALA A 1 92 ? 4.550 -1.950 -17.469 1.00 92.56 92 ALA A CA 1
ATOM 694 C C . ALA A 1 92 ? 5.323 -3.225 -17.084 1.00 92.56 92 ALA A C 1
ATOM 696 O O . ALA A 1 92 ? 5.572 -4.084 -17.930 1.00 92.56 92 ALA A O 1
ATOM 697 N N . PHE A 1 93 ? 5.693 -3.375 -15.809 1.00 91.56 93 PHE A N 1
ATOM 698 C CA . PHE A 1 93 ? 6.354 -4.579 -15.323 1.00 91.56 93 PHE A CA 1
ATOM 699 C C . PHE A 1 93 ? 5.358 -5.732 -15.087 1.00 91.56 93 PHE A C 1
ATOM 701 O O . PHE A 1 93 ? 4.250 -5.504 -14.588 1.00 91.56 93 PHE A O 1
ATOM 708 N N . PRO A 1 94 ? 5.765 -6.994 -15.336 1.00 91.50 94 PRO A N 1
ATOM 709 C CA . PRO A 1 94 ? 4.991 -8.172 -14.949 1.00 91.50 94 PRO A CA 1
ATOM 710 C C . PRO A 1 94 ? 4.734 -8.231 -13.439 1.00 91.50 94 PRO A C 1
ATOM 712 O O . PRO A 1 94 ? 5.538 -7.749 -12.638 1.00 91.50 94 PRO A O 1
ATOM 715 N N . ALA A 1 95 ? 3.648 -8.891 -13.027 1.00 88.56 95 ALA A N 1
ATOM 716 C CA . ALA A 1 95 ? 3.224 -8.952 -11.625 1.00 88.56 95 ALA A CA 1
ATOM 717 C C . ALA A 1 95 ? 4.317 -9.461 -10.660 1.00 88.56 95 ALA A C 1
ATOM 719 O O . ALA A 1 95 ? 4.466 -8.919 -9.562 1.00 88.56 95 ALA A O 1
ATOM 720 N N . ASP A 1 96 ? 5.116 -10.446 -11.077 1.00 89.38 96 ASP A N 1
ATOM 721 C CA . ASP A 1 96 ? 6.209 -10.987 -10.261 1.00 89.38 96 ASP A CA 1
ATOM 722 C C . ASP A 1 96 ? 7.333 -9.972 -10.035 1.00 89.38 96 ASP A C 1
ATOM 724 O O . ASP A 1 96 ? 7.868 -9.877 -8.929 1.00 89.38 96 ASP A O 1
ATOM 728 N N . VAL A 1 97 ? 7.634 -9.156 -11.049 1.00 89.88 97 VAL A N 1
ATOM 729 C CA . VAL A 1 97 ? 8.612 -8.066 -10.956 1.00 89.88 97 VAL A CA 1
ATOM 730 C C . VAL A 1 97 ? 8.049 -6.933 -10.099 1.00 89.88 97 VAL A C 1
ATOM 732 O O . VAL A 1 97 ? 8.721 -6.472 -9.176 1.00 89.88 97 VAL A O 1
ATOM 735 N N . ARG A 1 98 ? 6.780 -6.548 -10.303 1.00 90.25 98 ARG A N 1
ATOM 736 C CA . ARG A 1 98 ? 6.087 -5.550 -9.465 1.00 90.25 98 ARG A CA 1
ATOM 737 C C . ARG A 1 98 ? 6.114 -5.932 -7.988 1.00 90.25 98 ARG A C 1
ATOM 739 O O . ARG A 1 98 ? 6.309 -5.067 -7.135 1.00 90.25 98 ARG A O 1
ATOM 746 N N . ARG A 1 99 ? 5.984 -7.228 -7.679 1.00 87.81 99 ARG A N 1
ATOM 747 C CA . ARG A 1 99 ? 6.094 -7.746 -6.310 1.00 87.81 99 ARG A CA 1
ATOM 748 C C . ARG A 1 99 ? 7.450 -7.473 -5.683 1.00 87.81 99 ARG A C 1
ATOM 750 O O . ARG A 1 99 ? 7.483 -7.099 -4.517 1.00 87.81 99 ARG A O 1
ATOM 757 N N . ILE A 1 100 ? 8.535 -7.638 -6.430 1.00 86.75 100 ILE A N 1
ATOM 758 C CA . ILE A 1 100 ? 9.883 -7.320 -5.946 1.00 86.75 100 ILE A CA 1
ATOM 759 C C . ILE A 1 100 ? 10.003 -5.807 -5.712 1.00 86.75 100 ILE A C 1
ATOM 761 O O . ILE A 1 100 ? 10.482 -5.385 -4.662 1.00 86.75 100 ILE A O 1
ATOM 765 N N . LEU A 1 101 ? 9.487 -4.989 -6.634 1.00 84.31 101 LEU A N 1
ATOM 766 C CA . LEU A 1 101 ? 9.568 -3.527 -6.550 1.00 84.31 101 LEU A CA 1
ATOM 767 C C . LEU A 1 101 ? 8.841 -2.947 -5.327 1.00 84.31 101 LEU A C 1
ATOM 769 O O . LEU A 1 101 ? 9.397 -2.095 -4.639 1.00 84.31 101 LEU A O 1
ATOM 773 N N . TYR A 1 102 ? 7.627 -3.416 -5.011 1.00 81.50 102 TYR A N 1
ATOM 774 C CA . TYR A 1 102 ? 6.901 -2.921 -3.832 1.00 81.50 102 TYR A CA 1
ATOM 775 C C . TYR A 1 102 ? 7.349 -3.572 -2.516 1.00 81.50 102 TYR A C 1
ATOM 777 O O . TYR A 1 102 ? 6.862 -3.186 -1.448 1.00 81.50 102 TYR A O 1
ATOM 785 N N . THR A 1 103 ? 8.225 -4.587 -2.545 1.00 79.19 103 THR A N 1
ATOM 786 C CA . THR A 1 103 ? 8.809 -5.113 -1.305 1.00 79.19 103 THR A CA 1
ATOM 787 C C . THR A 1 103 ? 9.855 -4.135 -0.796 1.00 79.19 103 THR A C 1
ATOM 789 O O . THR A 1 103 ? 11.009 -4.130 -1.208 1.00 79.19 103 THR A O 1
ATOM 792 N N . THR A 1 104 ? 9.440 -3.293 0.143 1.00 69.50 104 THR A N 1
ATOM 793 C CA . THR A 1 104 ? 10.281 -2.254 0.743 1.00 69.50 104 THR A CA 1
ATOM 794 C C . THR A 1 104 ? 11.403 -2.812 1.621 1.00 69.50 104 THR A C 1
ATOM 796 O O . THR A 1 104 ? 12.285 -2.056 2.011 1.00 69.50 104 THR A O 1
ATOM 799 N N . ASN A 1 105 ? 11.437 -4.128 1.875 1.00 74.12 105 ASN A N 1
ATOM 800 C CA . ASN A 1 105 ? 12.389 -4.798 2.766 1.00 74.12 105 ASN A CA 1
ATOM 801 C C . ASN A 1 105 ? 13.859 -4.431 2.496 1.00 74.12 105 ASN A C 1
ATOM 803 O O . ASN A 1 105 ? 14.605 -4.194 3.442 1.00 74.12 105 ASN A O 1
ATOM 807 N N . ALA A 1 106 ? 14.292 -4.365 1.231 1.00 80.06 106 ALA A N 1
ATOM 808 C CA . ALA A 1 106 ? 15.689 -4.062 0.900 1.00 80.06 106 ALA A CA 1
ATOM 809 C C . ALA A 1 106 ? 16.051 -2.593 1.187 1.00 80.06 106 ALA A C 1
ATOM 811 O O . ALA A 1 106 ? 17.073 -2.307 1.814 1.00 80.06 106 ALA A O 1
ATOM 812 N N . ILE A 1 107 ? 15.182 -1.663 0.780 1.00 83.38 107 ILE A N 1
ATOM 813 C CA . ILE A 1 107 ? 15.358 -0.220 1.003 1.00 83.38 107 ILE A CA 1
ATOM 814 C C . ILE A 1 107 ? 15.248 0.101 2.500 1.00 83.38 107 ILE A C 1
ATOM 816 O O . ILE A 1 107 ? 16.046 0.867 3.039 1.00 83.38 107 ILE A O 1
ATOM 820 N N . GLU A 1 108 ? 14.295 -0.512 3.200 1.00 86.94 108 GLU A N 1
ATOM 821 C CA . GLU A 1 108 ? 14.112 -0.368 4.645 1.00 86.94 108 GLU A CA 1
ATOM 822 C C . GLU A 1 108 ? 15.309 -0.909 5.427 1.00 86.94 108 GLU A C 1
ATOM 824 O O . GLU A 1 108 ? 15.789 -0.226 6.332 1.00 86.94 108 GLU A O 1
ATOM 829 N N . ALA A 1 109 ? 15.837 -2.082 5.057 1.00 88.19 109 ALA A N 1
ATOM 830 C CA . ALA A 1 109 ? 17.025 -2.656 5.685 1.00 88.19 109 ALA A CA 1
ATOM 831 C C . ALA A 1 109 ? 18.259 -1.761 5.491 1.00 88.19 109 ALA A C 1
ATOM 833 O O . ALA A 1 109 ? 18.998 -1.505 6.448 1.00 88.19 109 ALA A O 1
ATOM 834 N N . LEU A 1 110 ? 18.454 -1.231 4.279 1.00 89.62 110 LEU A N 1
ATOM 835 C CA . LEU A 1 110 ? 19.530 -0.284 3.992 1.00 89.62 110 LEU A CA 1
ATOM 836 C C . LEU A 1 110 ? 19.383 0.993 4.829 1.00 89.62 110 LEU A C 1
ATOM 838 O O . LEU A 1 110 ? 20.328 1.401 5.506 1.00 89.62 110 LEU A O 1
ATOM 842 N N . ASN A 1 111 ? 18.189 1.586 4.848 1.00 89.44 111 ASN A N 1
ATOM 843 C CA . ASN A 1 111 ? 17.903 2.787 5.629 1.00 89.44 111 ASN A CA 1
ATOM 844 C C . ASN A 1 111 ? 18.072 2.551 7.135 1.00 89.44 111 ASN A C 1
ATOM 846 O O . ASN A 1 111 ? 18.586 3.418 7.841 1.00 89.44 111 ASN A O 1
ATOM 850 N N . ALA A 1 112 ? 17.684 1.382 7.647 1.00 91.25 112 ALA A N 1
ATOM 851 C CA . ALA A 1 112 ? 17.897 1.014 9.042 1.00 91.25 112 ALA A CA 1
ATOM 852 C C . ALA A 1 112 ? 19.394 0.940 9.379 1.00 91.25 112 ALA A C 1
ATOM 854 O O . ALA A 1 112 ? 19.831 1.511 10.384 1.00 91.25 112 ALA A O 1
ATOM 855 N N . LYS A 1 113 ? 20.195 0.308 8.510 1.00 92.25 113 LYS A N 1
ATOM 856 C CA . LYS A 1 113 ? 21.655 0.242 8.659 1.00 92.25 113 LYS A CA 1
ATOM 857 C C . LYS A 1 113 ? 22.287 1.635 8.619 1.00 92.25 113 LYS A C 1
ATOM 859 O O . LYS A 1 113 ? 23.106 1.949 9.482 1.00 92.25 113 LYS A O 1
ATOM 864 N N . LEU A 1 114 ? 21.864 2.484 7.680 1.00 91.06 114 LEU A N 1
ATOM 865 C CA . LEU A 1 114 ? 22.349 3.858 7.548 1.00 91.06 114 LEU A CA 1
ATOM 86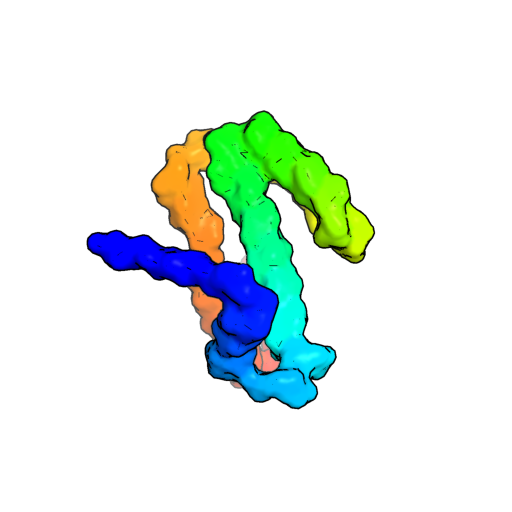6 C C . LEU A 1 114 ? 22.026 4.693 8.793 1.00 91.06 114 LEU A C 1
ATOM 868 O O . LEU A 1 114 ? 22.926 5.289 9.378 1.00 91.06 114 LEU A O 1
ATOM 872 N N . ARG A 1 115 ? 20.770 4.682 9.261 1.00 91.12 115 ARG A N 1
ATOM 873 C CA . ARG A 1 115 ? 20.364 5.407 10.480 1.00 91.12 115 ARG A CA 1
ATOM 874 C C . ARG A 1 115 ? 21.151 4.949 11.704 1.00 91.12 115 ARG A C 1
ATOM 876 O O . ARG A 1 115 ? 21.534 5.785 12.518 1.00 91.12 115 ARG A O 1
ATOM 883 N N . ARG A 1 116 ? 21.409 3.643 11.841 1.00 90.69 116 ARG A N 1
ATOM 884 C CA . ARG A 1 116 ? 22.225 3.102 12.939 1.00 90.69 116 ARG A CA 1
ATOM 885 C C . ARG A 1 116 ? 23.660 3.624 12.877 1.00 90.69 116 ARG A C 1
ATOM 887 O O . ARG A 1 116 ? 24.173 4.073 13.897 1.00 90.69 116 ARG A O 1
ATOM 894 N N . ALA A 1 117 ? 24.280 3.595 11.699 1.00 88.50 117 ALA A N 1
ATOM 895 C CA . ALA A 1 117 ? 25.640 4.090 11.503 1.00 88.50 117 ALA A CA 1
ATOM 896 C C . ALA A 1 117 ? 25.756 5.601 11.776 1.00 88.50 117 ALA A C 1
ATOM 898 O O . ALA A 1 117 ? 26.677 6.028 12.466 1.00 88.50 117 ALA A O 1
ATOM 899 N N . VAL A 1 118 ? 24.794 6.397 11.297 1.00 87.81 118 VAL A N 1
ATOM 900 C CA . VAL A 1 118 ? 24.736 7.849 11.538 1.00 87.81 118 VAL A CA 1
ATOM 901 C C . VAL A 1 118 ? 24.582 8.156 13.028 1.00 87.81 118 VAL A C 1
ATOM 903 O O . VAL A 1 118 ? 25.357 8.937 13.570 1.00 87.81 118 VAL A O 1
ATOM 906 N N . ARG A 1 119 ? 23.647 7.493 13.724 1.00 86.44 119 ARG A N 1
ATOM 907 C CA . ARG A 1 119 ? 23.448 7.679 15.173 1.00 86.44 119 ARG A CA 1
ATOM 908 C C . ARG A 1 119 ? 24.694 7.336 15.988 1.00 86.44 119 ARG A C 1
ATOM 910 O O . ARG A 1 119 ? 24.988 8.037 16.945 1.00 86.44 119 ARG A O 1
ATOM 917 N N . ALA A 1 120 ? 25.424 6.288 15.602 1.00 86.94 120 ALA A N 1
ATOM 918 C CA . ALA A 1 120 ? 26.657 5.893 16.280 1.00 86.94 120 ALA A CA 1
ATOM 919 C C . ALA A 1 120 ? 27.805 6.901 16.086 1.00 86.94 120 ALA A C 1
ATOM 921 O O . ALA A 1 120 ? 28.685 6.985 16.934 1.00 86.94 120 ALA A O 1
ATOM 922 N N . ARG A 1 121 ? 27.813 7.653 14.976 1.00 79.50 121 ARG A N 1
ATOM 923 C CA . ARG A 1 121 ? 28.890 8.596 14.641 1.00 79.50 121 ARG A CA 1
ATOM 924 C C . ARG A 1 121 ? 28.672 10.009 15.195 1.00 79.50 121 ARG A C 1
ATOM 926 O O . ARG A 1 121 ? 29.647 10.734 15.357 1.00 79.50 121 ARG A O 1
ATOM 933 N N . GLY A 1 122 ? 27.434 10.396 15.505 1.00 78.38 122 GLY A N 1
ATOM 934 C CA . GLY A 1 122 ? 27.120 11.727 16.037 1.00 78.38 122 GLY A CA 1
ATOM 935 C C . GLY A 1 122 ? 27.176 12.814 14.957 1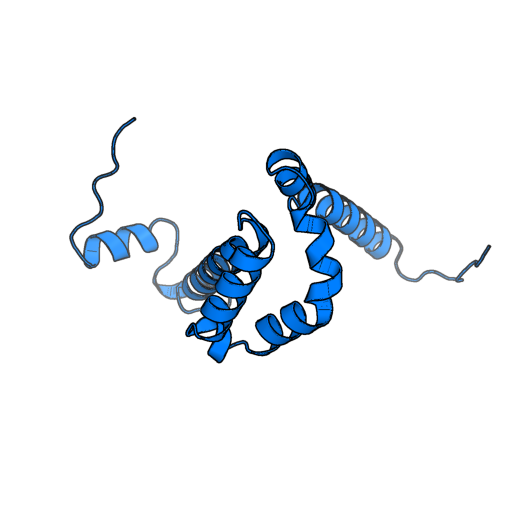.00 78.38 122 GLY A C 1
ATOM 936 O O . GLY A 1 122 ? 26.526 12.688 13.921 1.00 78.38 122 GLY A O 1
ATOM 937 N N . HIS A 1 123 ? 27.926 13.894 15.193 1.00 77.31 123 HIS A N 1
ATOM 938 C CA . HIS A 1 123 ? 28.078 14.990 14.231 1.00 77.31 123 HIS A CA 1
ATOM 939 C C . HIS A 1 123 ? 29.189 14.686 13.217 1.00 77.31 123 HIS A C 1
ATOM 941 O O . HIS A 1 123 ? 30.290 14.278 13.588 1.00 77.31 123 HIS A O 1
ATOM 947 N N . PHE A 1 124 ? 28.913 14.892 11.929 1.00 78.25 124 PHE A N 1
ATOM 948 C CA . PHE A 1 124 ? 29.936 14.788 10.892 1.00 78.25 124 PHE A CA 1
ATOM 949 C C . PHE A 1 124 ? 30.730 16.102 10.840 1.00 78.25 124 PHE A C 1
ATOM 951 O O . PHE A 1 124 ? 30.139 17.131 10.537 1.00 78.25 124 PHE A O 1
ATOM 958 N N . PRO A 1 125 ? 32.049 16.091 11.117 1.00 73.88 125 PRO A N 1
ATOM 959 C CA . PRO A 1 125 ? 32.824 17.320 11.305 1.00 73.88 125 PRO A CA 1
ATOM 960 C C . PRO A 1 125 ? 33.062 18.129 10.020 1.00 73.88 125 PRO A C 1
ATOM 962 O O . PRO A 1 125 ? 33.396 19.302 10.108 1.00 73.88 125 PRO A O 1
ATOM 965 N N . THR A 1 126 ? 32.908 17.536 8.832 1.00 75.19 126 THR A N 1
ATOM 966 C CA . THR A 1 126 ? 32.958 18.233 7.532 1.00 75.19 126 THR A CA 1
ATOM 967 C C . THR A 1 126 ? 32.176 17.453 6.472 1.00 75.19 126 THR A C 1
ATOM 969 O O . THR A 1 126 ? 32.218 16.220 6.440 1.00 75.19 126 THR A O 1
ATOM 972 N N . GLU A 1 127 ? 31.492 18.157 5.567 1.00 71.44 127 GLU A N 1
ATOM 973 C CA . GLU A 1 127 ? 30.905 17.571 4.357 1.00 71.44 127 GLU A CA 1
ATOM 974 C C . GLU A 1 127 ? 31.987 17.551 3.259 1.00 71.44 127 GLU A C 1
ATOM 976 O O . GLU A 1 127 ? 32.185 18.524 2.536 1.00 71.44 127 GLU A O 1
ATOM 981 N N . ARG A 1 128 ? 32.773 16.469 3.152 1.00 61.72 128 ARG A N 1
ATOM 982 C CA . ARG A 1 128 ? 33.719 16.322 2.030 1.00 61.72 128 ARG A CA 1
ATOM 983 C C . ARG A 1 128 ? 32.945 15.966 0.763 1.00 61.72 128 ARG A C 1
ATOM 985 O O . ARG A 1 128 ? 32.704 14.789 0.502 1.00 61.72 128 ARG A O 1
ATOM 992 N N . ARG A 1 129 ? 32.593 16.974 -0.035 1.00 43.44 129 ARG A N 1
ATOM 993 C CA . ARG A 1 129 ? 32.219 16.776 -1.441 1.00 43.44 129 ARG A CA 1
ATOM 994 C C . ARG A 1 129 ? 33.464 16.336 -2.217 1.00 43.44 129 ARG A C 1
ATOM 996 O O . ARG A 1 129 ? 34.504 16.987 -2.125 1.00 43.44 129 ARG A O 1
ATOM 1003 N N . ARG A 1 130 ? 33.380 15.188 -2.887 1.00 43.19 130 ARG A N 1
ATOM 1004 C CA . ARG A 1 130 ? 34.295 14.835 -3.978 1.00 43.19 130 ARG A CA 1
ATOM 1005 C C . ARG A 1 130 ? 33.733 15.382 -5.277 1.00 43.19 130 ARG A C 1
ATOM 1007 O O . ARG A 1 130 ? 32.487 15.425 -5.372 1.00 43.19 130 ARG A O 1
#

Sequence (130 aa):
MARRKAPRSPDALLDQLLAGADPKTAFDTNGLLDDLKKALAKRALKGIYRAVDAAAGEIALGAFEESLLGLRYPAIGQSCRRAWGEVLPFYAFPADVRRILYTTNAIEALNAKLRRAVRARGHFPTERRR

InterPro domains:
  IPR001207 Transposase, mutator type [PF00872] (41-127)
  IPR001207 Transposase, mutator type [PTHR33217] (40-128)

Foldseek 3Di:
DDDPDPPPDPVVVVCVLCVVFDPVCCPPDVHSVVVVVVVVLVVLQCQQLQALALVSNVVSLVVCCPDPNVVVCVVVSVVCVVCVVVCRVLNVDDNVVNVVVPPCVVVVVVVVVVVVVDVVVDDDPDDDDD

pLDDT: mean 84.98, std 11.49, range [36.94, 95.75]

Organism: Azorhizobium caulinodans (strain ATCC 43989 / DSM 5975 / JCM 20966 / LMG 6465 / NBRC 14845 / NCIMB 13405 / ORS 571) (NCBI:txid438753)

Secondary structure (DSSP, 8-state):
----PPP-SHHHHHHHHHTTS-GGGTTSTTSHHHHHHHHHHHHHHHHHHTSSSHHHHHHHHHHHHHSHHHHH-HHHHHHHHHTHHHHHHHHTS-HHHHHHHH-THHHHHHHHHHHHHHHHH-S-S-----

Radius of gyration: 20.39 Å; chains: 1; bounding box: 56×45×46 Å